Protein AF-A0A956D4Z8-F1 (afdb_monomer_lite)

Secondary structure (DSSP, 8-state):
--SEEEEEEES-GGG-EEEEEE-TTSPPB---SS-GGGSEEEEEESSPPSS-EEEEEEE-S---S-EEEEEEEEESTTSTT-EEEEEEEEE-TTT--EEEEEEETTEEEEE--

Radius of gyration: 13.84 Å; chains: 1; bounding box: 34×28×42 Å

Foldseek 3Di:
DFQKKKKKAKDDLPQQKFKWKDAAPGDIDGAPPDDSNVRMGMDTHRDHDADKMKMKIFTDDQDPDKMKMWIWMWGPPPDPPIDIDIDIDMDDGPPDGMWMWIDGRHDIDTDDD

pLDDT: mean 87.61, std 10.22, range [52.12, 97.25]

Structure (mmCIF, N/CA/C/O backbone):
data_AF-A0A956D4Z8-F1
#
_entry.id   AF-A0A956D4Z8-F1
#
loop_
_atom_site.group_PDB
_atom_site.id
_atom_site.type_symbol
_atom_site.label_atom_id
_atom_site.label_alt_id
_atom_site.label_comp_id
_atom_site.label_asym_id
_atom_site.label_entity_id
_atom_site.label_seq_id
_atom_site.pdbx_PDB_ins_code
_atom_site.Cartn_x
_atom_site.Cartn_y
_atom_site.Cartn_z
_atom_site.occupancy
_atom_site.B_iso_or_equiv
_atom_site.auth_seq_id
_atom_site.auth_comp_id
_atom_site.auth_asym_id
_atom_site.auth_atom_id
_atom_site.pdbx_PDB_model_num
ATOM 1 N N . ALA A 1 1 ? -5.491 8.846 17.331 1.00 52.12 1 ALA A N 1
ATOM 2 C CA . ALA A 1 1 ? -5.093 7.474 16.976 1.00 52.12 1 ALA A CA 1
ATOM 3 C C . ALA A 1 1 ? -5.657 7.183 15.595 1.00 52.12 1 ALA A C 1
ATOM 5 O O . ALA A 1 1 ? -6.816 7.514 15.370 1.00 52.12 1 ALA A O 1
ATOM 6 N N . SER A 1 2 ? -4.845 6.678 14.667 1.00 62.75 2 SER A N 1
ATOM 7 C CA . SER A 1 2 ? -5.325 6.177 13.374 1.00 62.75 2 SER A CA 1
ATOM 8 C C . SER A 1 2 ? -5.769 4.722 13.555 1.00 62.75 2 SER A C 1
ATOM 10 O O . SER A 1 2 ? -5.132 3.962 14.289 1.00 62.75 2 SER A O 1
ATOM 12 N N . GLY A 1 3 ? -6.887 4.331 12.944 1.00 88.19 3 GLY A N 1
ATOM 13 C CA . GLY A 1 3 ? -7.362 2.952 13.001 1.00 88.19 3 GLY A CA 1
ATOM 14 C C . GLY A 1 3 ? -6.461 2.005 12.214 1.00 88.19 3 GLY A C 1
ATOM 15 O O . GLY A 1 3 ? -6.027 0.981 12.741 1.00 88.19 3 GLY A O 1
ATOM 16 N N . MET A 1 4 ? -6.133 2.383 10.978 1.00 93.00 4 MET A N 1
ATOM 17 C CA . MET A 1 4 ? -5.152 1.714 10.127 1.00 93.00 4 MET A CA 1
ATOM 18 C C . MET A 1 4 ? -4.438 2.737 9.234 1.00 93.00 4 MET A C 1
ATOM 20 O O . MET A 1 4 ? -5.073 3.630 8.679 1.00 93.00 4 MET A O 1
ATOM 24 N N . ARG A 1 5 ? -3.132 2.569 9.029 1.00 93.56 5 ARG A N 1
ATOM 25 C CA . ARG A 1 5 ? -2.342 3.265 8.007 1.00 93.56 5 ARG A CA 1
ATOM 26 C C . ARG A 1 5 ? -1.572 2.245 7.180 1.00 93.56 5 ARG A C 1
ATOM 28 O O . ARG A 1 5 ? -0.971 1.327 7.736 1.00 93.56 5 ARG A O 1
ATOM 35 N N . ALA A 1 6 ? -1.559 2.428 5.866 1.00 94.38 6 ALA A N 1
ATOM 36 C CA . ALA A 1 6 ? -0.682 1.708 4.953 1.00 94.38 6 ALA A CA 1
ATOM 37 C C . ALA A 1 6 ? 0.288 2.693 4.304 1.00 94.38 6 ALA A C 1
ATOM 39 O O . ALA A 1 6 ? -0.144 3.598 3.598 1.00 94.38 6 ALA A O 1
ATOM 40 N N . THR A 1 7 ? 1.589 2.515 4.509 1.00 93.62 7 THR A N 1
ATOM 41 C CA . THR A 1 7 ? 2.628 3.385 3.951 1.00 93.62 7 THR A CA 1
ATOM 42 C C . THR A 1 7 ? 3.548 2.591 3.038 1.00 93.62 7 THR A C 1
ATOM 44 O O . THR A 1 7 ? 4.182 1.623 3.456 1.00 93.62 7 THR A O 1
ATOM 47 N N . LEU A 1 8 ? 3.643 3.015 1.785 1.00 93.38 8 LEU A N 1
ATOM 48 C CA . LEU A 1 8 ? 4.595 2.500 0.817 1.00 93.38 8 LEU A CA 1
ATOM 49 C C . LEU A 1 8 ? 5.886 3.321 0.870 1.00 93.38 8 LEU A C 1
ATOM 51 O O . LEU A 1 8 ? 5.849 4.546 0.781 1.00 93.38 8 LEU A O 1
ATOM 55 N N . VAL A 1 9 ? 7.020 2.628 0.945 1.00 90.75 9 VAL A N 1
ATOM 56 C CA . VAL A 1 9 ? 8.372 3.197 0.858 1.00 90.75 9 VAL A CA 1
ATOM 57 C C . VAL A 1 9 ? 9.169 2.414 -0.177 1.00 90.75 9 VAL A C 1
ATOM 59 O O . VAL A 1 9 ? 9.065 1.187 -0.226 1.00 90.75 9 VAL A O 1
ATOM 62 N N . TRP A 1 10 ? 9.997 3.073 -0.984 1.00 90.12 10 TRP A N 1
ATOM 63 C CA . TRP A 1 10 ? 10.813 2.389 -1.991 1.00 90.12 10 TRP A CA 1
ATOM 64 C C . TRP A 1 10 ? 12.208 2.995 -2.139 1.00 90.12 10 TRP A C 1
ATOM 66 O O . TRP A 1 10 ? 12.483 4.102 -1.685 1.00 90.12 10 TRP A O 1
ATOM 76 N N . SER A 1 11 ? 13.119 2.228 -2.738 1.00 81.06 11 SER A N 1
ATOM 77 C CA . SER A 1 11 ? 14.556 2.521 -2.709 1.00 81.06 11 SER A CA 1
ATOM 78 C C . SER A 1 11 ? 15.020 3.683 -3.596 1.00 81.06 11 SER A C 1
ATOM 80 O O . SER A 1 11 ? 16.128 4.175 -3.392 1.00 81.06 11 SER A O 1
ATOM 82 N N . HIS A 1 12 ? 14.226 4.114 -4.583 1.00 78.62 12 HIS A N 1
ATOM 83 C CA . HIS A 1 12 ? 14.626 5.154 -5.537 1.00 78.62 12 HIS A CA 1
ATOM 84 C C . HIS A 1 12 ? 13.419 5.938 -6.084 1.00 78.62 12 HIS A C 1
ATOM 86 O O . HIS A 1 12 ? 12.542 5.309 -6.671 1.00 78.62 12 HIS A O 1
ATOM 92 N N . PRO A 1 13 ? 13.367 7.281 -6.001 1.00 71.38 13 PRO A N 1
ATOM 93 C CA . PRO A 1 13 ? 12.185 8.074 -6.380 1.00 71.38 13 PRO A CA 1
ATOM 94 C C . PRO A 1 13 ? 11.678 7.772 -7.801 1.00 71.38 13 PRO A C 1
ATOM 96 O O . PRO A 1 13 ? 10.483 7.565 -7.993 1.00 71.38 13 PRO A O 1
ATOM 99 N N . ASP A 1 14 ? 12.586 7.585 -8.761 1.00 74.62 14 ASP A N 1
ATOM 100 C CA . ASP A 1 14 ? 12.244 7.274 -10.161 1.00 74.62 14 ASP A CA 1
ATOM 101 C C . ASP A 1 14 ? 11.864 5.806 -10.440 1.00 74.62 14 ASP A C 1
ATOM 103 O O . ASP A 1 14 ? 11.767 5.392 -11.593 1.00 74.62 14 ASP A O 1
ATOM 107 N N . ALA A 1 15 ? 11.651 4.979 -9.414 1.00 81.44 15 ALA A N 1
ATOM 108 C CA . ALA A 1 15 ? 11.324 3.561 -9.586 1.00 81.44 15 ALA A CA 1
ATOM 109 C C . ALA A 1 15 ? 9.912 3.295 -10.146 1.00 81.44 15 ALA A C 1
ATOM 111 O O . ALA A 1 15 ? 9.579 2.140 -10.434 1.00 81.44 15 ALA A O 1
ATOM 112 N N . GLY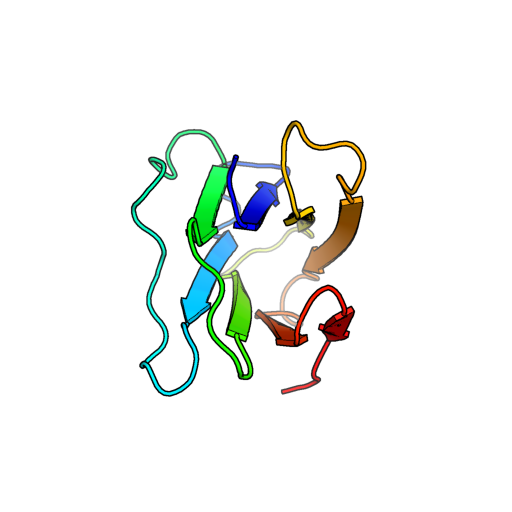 A 1 16 ? 9.082 4.340 -10.259 1.00 85.38 16 GLY A N 1
ATOM 113 C CA . GLY A 1 16 ? 7.712 4.271 -10.773 1.00 85.38 16 GLY A CA 1
ATOM 114 C C . GLY A 1 16 ? 6.796 3.358 -9.967 1.00 85.38 16 GLY A C 1
ATOM 115 O O . GLY A 1 16 ? 5.888 2.755 -10.542 1.00 85.38 16 GLY A O 1
ATOM 116 N N . VAL A 1 17 ? 7.061 3.215 -8.667 1.00 89.75 17 VAL A N 1
ATOM 117 C CA . VAL A 1 17 ? 6.230 2.443 -7.741 1.00 89.75 17 VAL A CA 1
ATOM 118 C C . VAL A 1 17 ? 5.171 3.371 -7.149 1.00 89.75 17 VAL A C 1
ATOM 120 O O . VAL A 1 17 ? 5.474 4.506 -6.796 1.00 89.75 17 VAL A O 1
ATOM 123 N N . ALA A 1 18 ? 3.932 2.899 -7.067 1.00 91.38 18 ALA A N 1
ATOM 124 C CA . ALA A 1 18 ? 2.815 3.642 -6.498 1.00 91.38 18 ALA A CA 1
ATOM 125 C C . ALA A 1 18 ? 1.902 2.718 -5.689 1.00 91.38 18 ALA A C 1
ATOM 127 O O . ALA A 1 18 ? 1.684 1.560 -6.061 1.00 91.38 18 ALA A O 1
ATOM 128 N N . LEU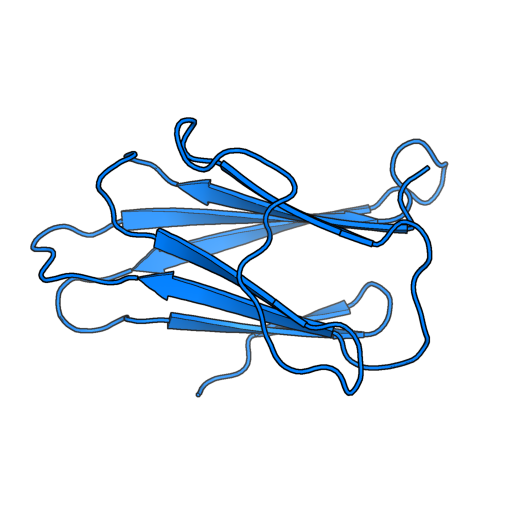 A 1 19 ? 1.334 3.259 -4.618 1.00 94.00 19 LEU A N 1
ATOM 129 C CA . LEU A 1 19 ? 0.304 2.644 -3.805 1.00 94.00 19 LEU A CA 1
ATOM 130 C C . LEU A 1 19 ? -1.072 2.962 -4.395 1.00 94.00 19 LEU A C 1
ATOM 132 O O . LEU A 1 19 ? -1.375 4.069 -4.831 1.00 94.00 19 LEU A O 1
ATOM 136 N N . TRP A 1 20 ? -1.924 1.956 -4.402 1.00 94.81 20 TRP A N 1
ATOM 137 C CA . TRP A 1 20 ? -3.332 2.042 -4.738 1.00 94.81 20 TRP A CA 1
ATOM 138 C C . TRP A 1 20 ? -4.103 1.390 -3.605 1.00 94.81 20 TRP A C 1
ATOM 140 O O . TRP A 1 20 ? -3.676 0.363 -3.082 1.00 94.81 20 TRP A O 1
ATOM 150 N N . ALA A 1 21 ? -5.217 1.985 -3.205 1.00 95.06 21 ALA A N 1
ATOM 151 C CA . ALA A 1 21 ? -5.988 1.506 -2.073 1.00 95.06 21 ALA A CA 1
ATOM 152 C C . ALA A 1 21 ? -7.489 1.694 -2.290 1.00 95.06 21 ALA A C 1
ATOM 154 O O . ALA A 1 21 ? -7.925 2.590 -3.017 1.00 95.06 21 ALA A O 1
ATOM 155 N N . SER A 1 22 ? -8.291 0.839 -1.664 1.00 94.44 22 SER A N 1
ATOM 156 C CA . SER A 1 22 ? -9.742 0.989 -1.623 1.00 94.44 22 SER A CA 1
ATOM 157 C C . SER A 1 22 ? -10.299 0.655 -0.246 1.00 94.44 22 SER A C 1
ATOM 159 O O . SER A 1 22 ? -9.950 -0.369 0.350 1.00 94.44 22 SER A O 1
ATOM 161 N N . HIS A 1 23 ? -11.253 1.468 0.204 1.00 93.94 23 HIS A N 1
ATOM 162 C CA . HIS A 1 23 ? -12.179 1.091 1.273 1.00 93.94 23 HIS A CA 1
ATOM 163 C C . HIS A 1 23 ? -13.088 -0.068 0.825 1.00 93.94 23 HIS A C 1
ATOM 165 O O . HIS A 1 23 ? -13.239 -0.305 -0.384 1.00 93.94 23 HIS A O 1
ATOM 171 N N . PRO A 1 24 ? -13.738 -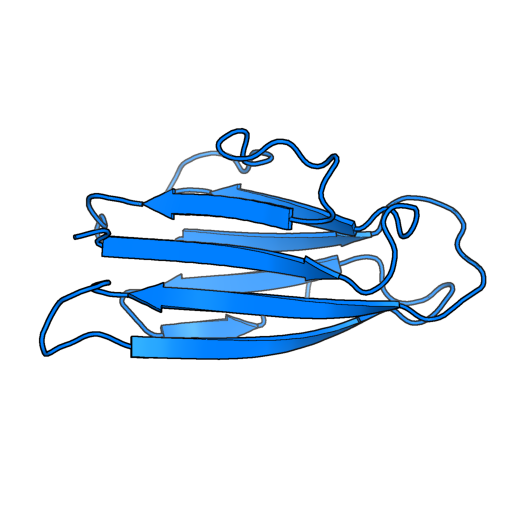0.777 1.767 1.00 94.38 24 PRO A N 1
ATOM 172 C CA . PRO A 1 24 ? -14.726 -1.791 1.436 1.00 94.38 24 PRO A CA 1
ATOM 173 C C . PRO A 1 24 ? -15.792 -1.253 0.475 1.00 94.38 24 PRO A C 1
ATOM 175 O O . PRO A 1 24 ? -16.424 -0.232 0.729 1.00 94.38 24 PRO A O 1
ATOM 178 N N . ARG A 1 25 ? -16.026 -1.979 -0.627 1.00 89.62 25 ARG A N 1
ATOM 179 C CA . ARG A 1 25 ? -17.044 -1.676 -1.660 1.00 89.62 25 ARG A CA 1
ATOM 180 C C . ARG A 1 25 ? -16.814 -0.386 -2.462 1.00 89.62 25 ARG A C 1
ATOM 182 O O . ARG A 1 25 ? -17.628 -0.086 -3.333 1.00 89.62 25 ARG A O 1
ATOM 189 N N . LEU A 1 26 ? -15.729 0.346 -2.219 1.00 92.38 26 LEU A N 1
ATOM 190 C CA . LEU A 1 26 ? -15.353 1.504 -3.025 1.00 92.38 26 LEU A CA 1
ATOM 191 C C . LEU A 1 26 ? -14.378 1.108 -4.141 1.00 92.38 26 LEU A C 1
ATOM 193 O O . LEU A 1 26 ? -13.656 0.114 -4.016 1.00 92.38 26 LEU A O 1
ATOM 197 N N . PRO A 1 27 ? -14.358 1.856 -5.259 1.00 91.06 27 PRO A N 1
ATOM 198 C CA . PRO A 1 27 ? -13.349 1.664 -6.284 1.00 91.06 27 PRO A CA 1
ATOM 199 C C . PRO A 1 27 ? -11.967 2.026 -5.744 1.00 91.06 27 PRO A C 1
ATOM 201 O O . PRO A 1 27 ? -11.815 2.833 -4.828 1.00 91.06 27 PRO A O 1
ATOM 204 N N . MET A 1 28 ? -10.949 1.436 -6.354 1.00 93.00 28 MET A N 1
ATOM 205 C CA . MET A 1 28 ? -9.572 1.674 -5.967 1.00 93.00 28 MET A CA 1
ATOM 206 C C . MET A 1 28 ? -9.030 2.973 -6.547 1.00 93.00 28 MET A C 1
ATOM 208 O O . MET A 1 28 ? -9.176 3.246 -7.741 1.00 93.00 28 MET A O 1
ATOM 212 N N . THR A 1 29 ? -8.365 3.747 -5.701 1.00 90.38 29 THR A N 1
ATOM 213 C CA . THR A 1 29 ? -7.784 5.045 -6.036 1.00 90.38 29 THR A CA 1
ATOM 214 C C . THR A 1 29 ? -6.316 5.088 -5.621 1.00 90.38 29 THR A C 1
ATOM 216 O O . THR A 1 29 ? -5.846 4.259 -4.841 1.00 90.38 29 THR A O 1
ATOM 219 N N . ARG A 1 30 ? -5.561 6.038 -6.178 1.00 89.56 30 ARG A N 1
ATOM 220 C CA . ARG A 1 30 ? -4.234 6.371 -5.655 1.00 89.56 30 ARG A CA 1
ATOM 221 C C . ARG A 1 30 ? -4.432 7.281 -4.438 1.00 89.56 30 ARG A C 1
ATOM 223 O O . ARG A 1 30 ? -5.132 8.288 -4.597 1.00 89.56 30 ARG A O 1
ATOM 230 N N . PRO A 1 31 ? -3.856 6.960 -3.270 1.00 84.12 31 PRO A N 1
ATOM 231 C CA . PRO A 1 31 ? -3.912 7.846 -2.117 1.00 84.12 31 PRO A CA 1
ATOM 232 C C . PRO A 1 31 ? -3.289 9.209 -2.440 1.00 84.12 31 PRO A C 1
ATOM 234 O O . PRO A 1 31 ? -2.348 9.296 -3.230 1.00 84.12 31 PRO A O 1
ATOM 237 N N . GLN A 1 32 ? -3.837 10.275 -1.860 1.00 71.25 32 GLN A N 1
ATOM 238 C CA . GLN A 1 32 ? -3.374 11.656 -2.076 1.00 71.25 32 GLN A CA 1
ATOM 239 C C . GLN A 1 32 ? -2.883 12.313 -0.779 1.00 71.25 32 GLN A C 1
ATOM 241 O O . GLN A 1 32 ? -2.532 13.490 -0.786 1.00 71.25 32 GLN A O 1
ATOM 246 N N . ASP A 1 33 ? -2.854 11.556 0.321 1.00 66.88 33 ASP A N 1
ATOM 247 C CA . ASP A 1 33 ? -2.643 12.082 1.673 1.00 66.88 33 ASP A CA 1
ATOM 248 C C . ASP A 1 33 ? -1.194 12.544 1.910 1.00 66.88 33 ASP A C 1
ATOM 250 O O . ASP A 1 33 ? -0.944 13.430 2.725 1.00 66.88 33 ASP A O 1
ATOM 254 N N . LEU A 1 34 ? -0.232 11.991 1.160 1.00 64.06 34 LEU A N 1
ATOM 255 C CA . LEU A 1 34 ? 1.170 12.412 1.152 1.00 64.06 34 LEU A CA 1
ATOM 256 C C . LEU A 1 34 ? 1.657 12.651 -0.278 1.00 64.06 34 LEU A C 1
ATOM 258 O O . LEU A 1 34 ? 1.326 11.902 -1.198 1.00 64.06 34 LEU A O 1
ATOM 262 N N . ALA A 1 35 ? 2.473 13.693 -0.458 1.00 57.81 35 ALA A N 1
ATOM 263 C CA . ALA A 1 35 ? 3.061 14.008 -1.751 1.00 57.81 35 ALA A CA 1
ATOM 264 C C . ALA A 1 35 ? 4.097 12.929 -2.150 1.00 57.81 35 ALA A C 1
ATOM 266 O O . ALA A 1 35 ? 5.053 12.700 -1.404 1.00 57.81 35 ALA A O 1
ATOM 267 N N . PRO A 1 36 ? 3.974 12.314 -3.342 1.00 60.47 36 PRO A N 1
ATOM 268 C CA . PRO A 1 36 ? 4.839 11.214 -3.791 1.00 60.47 36 PRO A CA 1
ATOM 269 C C . PRO A 1 36 ? 6.303 11.621 -4.034 1.00 60.47 36 PRO A C 1
ATOM 271 O O . PRO A 1 36 ? 7.167 10.768 -4.224 1.00 60.47 36 PRO A O 1
ATOM 274 N N . GLU A 1 37 ? 6.595 12.922 -4.011 1.00 61.31 37 GLU A N 1
ATOM 275 C CA . GLU A 1 37 ? 7.910 13.529 -4.256 1.00 61.31 37 GLU A CA 1
ATOM 276 C C . GLU A 1 37 ? 8.988 13.088 -3.248 1.00 61.31 37 GLU A C 1
ATOM 278 O O . GLU A 1 37 ? 10.178 13.215 -3.528 1.00 61.31 37 GLU A O 1
ATOM 283 N N . LEU A 1 38 ? 8.590 12.531 -2.097 1.00 63.28 38 LEU A N 1
ATOM 284 C CA . LEU A 1 38 ? 9.500 12.058 -1.046 1.00 63.28 38 LEU A CA 1
ATOM 285 C C . LEU A 1 38 ? 9.754 10.543 -1.063 1.00 63.28 38 LEU A C 1
ATOM 287 O O . LEU A 1 38 ? 10.374 10.025 -0.136 1.00 63.28 38 LEU A O 1
ATOM 291 N N . GLY A 1 39 ? 9.289 9.813 -2.082 1.00 68.62 39 GLY A N 1
ATOM 292 C CA . GLY A 1 39 ? 9.442 8.353 -2.100 1.00 68.62 39 GLY A CA 1
ATOM 293 C C . GLY A 1 39 ? 8.518 7.635 -1.108 1.00 68.62 39 GLY A C 1
ATOM 294 O O . GLY A 1 39 ? 8.856 6.560 -0.607 1.00 68.62 39 GLY A O 1
ATOM 295 N N . LEU A 1 40 ? 7.393 8.274 -0.771 1.00 80.3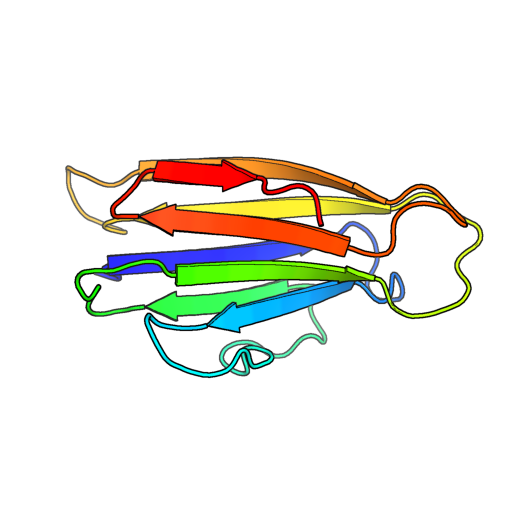1 40 LEU A N 1
ATOM 296 C CA . LEU A 1 40 ? 6.432 7.840 0.235 1.00 80.31 40 LEU A CA 1
ATOM 297 C C . LEU A 1 40 ? 5.010 8.049 -0.284 1.00 80.31 40 LEU A C 1
ATOM 299 O O . LEU A 1 40 ? 4.685 9.122 -0.786 1.00 80.31 40 LEU A O 1
ATOM 303 N N . GLU A 1 41 ? 4.151 7.051 -0.111 1.00 86.81 41 GLU A N 1
ATOM 304 C CA . GLU A 1 41 ? 2.702 7.200 -0.275 1.00 86.81 41 GLU A CA 1
ATOM 305 C C . GLU A 1 41 ? 2.003 6.562 0.921 1.00 86.81 41 GLU A C 1
ATOM 307 O O . GLU A 1 41 ? 2.403 5.486 1.364 1.00 86.81 41 GLU A O 1
ATOM 312 N N . SER A 1 42 ? 0.973 7.220 1.452 1.00 90.00 42 SER A N 1
ATOM 313 C CA . SER A 1 42 ? 0.200 6.713 2.587 1.00 90.00 42 SER A CA 1
ATOM 314 C C . SER A 1 42 ? -1.276 6.665 2.249 1.00 90.00 42 SER A C 1
ATOM 316 O O . SER A 1 42 ? -1.788 7.571 1.599 1.00 90.00 42 SER A O 1
ATOM 318 N N . PHE A 1 43 ? -1.926 5.599 2.695 1.00 91.38 43 PHE A N 1
ATOM 319 C CA . PHE A 1 43 ? -3.368 5.454 2.754 1.00 91.38 43 PHE A CA 1
ATOM 320 C C . PHE A 1 43 ? -3.779 5.391 4.223 1.00 91.38 43 PHE A C 1
ATOM 322 O O . PHE A 1 43 ? -3.442 4.434 4.931 1.00 91.38 43 PHE A O 1
ATOM 329 N N . ASP A 1 44 ? -4.487 6.419 4.672 1.00 90.94 44 ASP A N 1
ATOM 330 C CA . ASP A 1 44 ? -4.882 6.594 6.063 1.00 90.94 44 ASP A CA 1
ATOM 331 C C . ASP A 1 44 ? -6.370 6.278 6.263 1.00 90.94 44 ASP A C 1
ATOM 333 O O . ASP A 1 44 ? -7.243 6.835 5.602 1.00 90.94 44 ASP A O 1
ATOM 337 N N . VAL A 1 45 ? -6.669 5.398 7.221 1.00 90.19 45 VAL A N 1
ATOM 338 C CA . VAL A 1 45 ? -8.029 5.018 7.622 1.00 90.19 45 VAL A CA 1
ATOM 339 C C . VAL A 1 45 ? -8.198 5.327 9.112 1.00 90.19 45 VAL A C 1
ATOM 341 O O . VAL A 1 45 ? -7.872 4.497 9.968 1.00 90.19 45 VAL A O 1
ATOM 344 N N . PRO A 1 46 ? -8.685 6.532 9.459 1.00 87.69 46 PRO A N 1
ATOM 345 C CA . PRO A 1 46 ? -8.872 6.928 10.851 1.00 87.69 46 PRO A CA 1
ATOM 346 C C . PRO A 1 46 ? -9.875 6.033 11.582 1.00 87.69 46 PRO A C 1
ATOM 348 O O . PRO A 1 46 ? -9.610 5.613 12.705 1.00 87.69 46 PRO A O 1
ATOM 351 N N . GLU A 1 47 ? -10.979 5.697 10.914 1.00 88.06 47 GLU A N 1
ATOM 352 C CA . GLU A 1 47 ? -12.075 4.883 11.440 1.00 88.06 47 GLU A CA 1
ATOM 353 C C . GLU A 1 47 ? -12.269 3.655 10.537 1.00 88.06 47 GLU A C 1
ATOM 355 O O . GLU A 1 47 ? -12.798 3.785 9.431 1.00 88.06 47 GLU A O 1
ATOM 360 N N . PRO A 1 48 ? -11.790 2.466 10.947 1.00 87.50 48 PRO A N 1
ATOM 361 C CA . PRO A 1 48 ? -11.939 1.254 10.159 1.00 87.50 48 PRO A CA 1
ATOM 362 C C . PRO A 1 48 ? -13.401 0.809 10.118 1.00 87.50 48 PRO A C 1
ATOM 364 O O . PRO A 1 48 ? -14.082 0.750 11.139 1.00 87.50 48 PRO A O 1
ATOM 367 N N . GLU A 1 49 ? -13.858 0.457 8.927 1.00 89.38 49 GLU A N 1
ATOM 368 C CA . GLU A 1 49 ? -15.164 -0.121 8.653 1.00 89.38 49 GLU A CA 1
ATOM 369 C C . GLU A 1 49 ? -15.043 -1.643 8.545 1.00 89.38 49 GLU A C 1
ATOM 371 O O . GLU A 1 49 ? -14.016 -2.179 8.113 1.00 89.38 49 GLU A O 1
ATOM 376 N N . ASP A 1 50 ? -16.129 -2.348 8.858 1.00 89.75 50 ASP A N 1
ATOM 377 C CA . ASP A 1 50 ? -16.209 -3.781 8.601 1.00 89.75 50 ASP A CA 1
ATOM 378 C C . ASP A 1 50 ? -16.140 -4.064 7.093 1.00 89.75 50 ASP A C 1
ATOM 380 O O . ASP A 1 50 ? -16.903 -3.527 6.283 1.00 89.75 50 ASP A O 1
ATOM 384 N N . GLY A 1 51 ? -15.237 -4.964 6.708 1.00 93.50 51 GLY A N 1
ATOM 385 C CA . GLY A 1 51 ? -15.118 -5.442 5.339 1.00 93.50 51 GLY A CA 1
ATOM 386 C C . GLY A 1 51 ? -13.679 -5.671 4.904 1.00 93.50 51 GLY A C 1
ATOM 387 O O . GLY A 1 51 ? -12.768 -5.836 5.715 1.00 93.50 51 GLY A O 1
ATOM 388 N N . THR A 1 52 ? -13.492 -5.726 3.587 1.00 95.88 52 THR A N 1
ATOM 389 C CA . THR A 1 52 ? -12.192 -5.981 2.967 1.00 95.88 52 THR A CA 1
ATOM 390 C C . THR A 1 52 ? -11.664 -4.717 2.317 1.00 95.88 52 THR A C 1
ATOM 392 O O . THR A 1 52 ? -12.203 -4.259 1.306 1.00 95.88 52 THR A O 1
ATOM 395 N N . TYR A 1 53 ? -10.572 -4.201 2.865 1.00 96.06 53 TYR A N 1
ATOM 396 C CA . TYR A 1 53 ? -9.747 -3.205 2.198 1.00 96.06 53 TYR A CA 1
ATOM 397 C C . TYR A 1 53 ? -8.874 -3.897 1.159 1.00 96.06 53 TYR A C 1
ATOM 399 O O . TYR A 1 53 ? -8.439 -5.036 1.357 1.00 96.06 53 TYR A O 1
ATOM 407 N N . ARG A 1 54 ? -8.605 -3.210 0.052 1.00 96.81 54 ARG A N 1
ATOM 408 C CA . ARG A 1 54 ? -7.689 -3.698 -0.982 1.00 96.81 54 ARG A CA 1
ATOM 409 C C . ARG A 1 54 ? -6.541 -2.727 -1.109 1.00 96.81 54 ARG A C 1
ATOM 411 O O . ARG A 1 54 ? -6.768 -1.521 -1.112 1.00 96.81 54 ARG A O 1
ATOM 418 N N . LEU A 1 55 ? -5.335 -3.261 -1.212 1.00 96.81 55 LEU A N 1
ATOM 419 C CA . LEU A 1 55 ? -4.123 -2.498 -1.458 1.00 96.81 55 LEU A CA 1
ATOM 420 C C . LEU A 1 55 ? -3.422 -3.107 -2.662 1.00 96.81 55 LEU A C 1
ATOM 422 O O . LEU A 1 55 ? -3.320 -4.326 -2.770 1.00 96.81 55 LEU A O 1
ATOM 426 N N . GLU A 1 56 ? -2.902 -2.273 -3.543 1.00 96.19 56 GLU A N 1
ATOM 427 C CA . GLU A 1 56 ? -2.024 -2.702 -4.618 1.00 96.19 56 GLU A CA 1
ATOM 428 C C . GLU A 1 56 ? -0.794 -1.810 -4.656 1.00 96.19 56 GLU A C 1
ATOM 430 O O . GLU A 1 56 ? -0.888 -0.585 -4.665 1.00 96.19 56 GLU A O 1
ATOM 435 N N . VAL A 1 57 ? 0.376 -2.431 -4.716 1.00 94.56 57 VAL A N 1
ATOM 436 C CA . VAL A 1 57 ? 1.625 -1.738 -5.007 1.00 94.56 57 VAL A CA 1
ATOM 437 C C . VAL A 1 57 ? 1.951 -2.029 -6.456 1.00 94.56 57 VAL A C 1
ATOM 439 O O . VAL A 1 57 ? 2.235 -3.168 -6.820 1.00 94.56 57 VAL A O 1
ATOM 442 N N . ARG A 1 58 ? 1.862 -1.004 -7.297 1.00 93.06 58 ARG A N 1
ATOM 443 C CA . ARG A 1 58 ? 2.011 -1.120 -8.748 1.00 93.06 58 ARG A CA 1
ATOM 444 C C . ARG A 1 58 ? 3.300 -0.467 -9.196 1.00 93.06 58 ARG A C 1
ATOM 446 O O . ARG A 1 58 ? 3.641 0.610 -8.719 1.00 93.06 58 ARG A O 1
ATOM 453 N N . ARG A 1 59 ? 3.958 -1.068 -10.180 1.00 90.06 59 ARG A N 1
ATOM 454 C CA . ARG A 1 59 ? 5.128 -0.506 -10.851 1.00 90.06 59 ARG A CA 1
ATOM 455 C C . ARG A 1 59 ? 4.779 -0.168 -12.298 1.00 90.06 59 ARG A C 1
ATOM 457 O O . ARG A 1 59 ? 4.275 -1.019 -13.026 1.00 90.06 59 ARG A O 1
ATOM 464 N N . ARG A 1 60 ? 5.021 1.075 -12.727 1.00 85.00 60 ARG A N 1
ATOM 465 C CA . ARG A 1 60 ? 4.703 1.560 -14.085 1.00 85.00 60 ARG A CA 1
ATOM 466 C C . ARG A 1 60 ? 5.922 2.116 -14.805 1.00 85.00 60 ARG A C 1
ATOM 468 O O . ARG A 1 60 ? 6.525 3.064 -14.321 1.00 85.00 60 ARG A O 1
ATOM 475 N N . GLY A 1 61 ? 6.191 1.603 -16.002 1.00 79.00 61 GLY A N 1
ATOM 476 C CA . GLY A 1 61 ? 7.289 2.038 -16.868 1.00 79.00 61 GLY A CA 1
ATOM 477 C C . GLY A 1 61 ? 8.168 0.867 -17.306 1.00 79.00 61 GLY A C 1
ATOM 478 O O . GLY A 1 61 ? 8.062 -0.237 -16.772 1.00 79.00 61 GLY A O 1
ATOM 479 N N . GLU A 1 62 ? 9.040 1.105 -18.284 1.00 71.62 62 GLU A N 1
ATOM 480 C CA . GLU A 1 62 ? 10.058 0.134 -18.693 1.00 71.62 62 GLU A CA 1
ATOM 481 C C . GLU A 1 62 ? 11.296 0.285 -17.811 1.00 71.62 62 GLU A C 1
ATOM 483 O O . GLU A 1 62 ? 12.179 1.104 -18.072 1.00 71.62 62 GLU A O 1
ATOM 488 N N . PHE A 1 63 ? 11.374 -0.509 -16.746 1.00 75.69 63 PHE A N 1
ATOM 489 C CA . PHE A 1 63 ? 12.527 -0.482 -15.854 1.00 75.69 63 PHE A CA 1
ATOM 490 C C . PHE A 1 63 ? 13.439 -1.686 -16.056 1.00 75.69 63 PHE A C 1
ATOM 492 O O . PHE A 1 63 ? 12.991 -2.828 -16.136 1.00 75.69 63 PHE A O 1
ATOM 499 N N . ARG A 1 64 ? 14.747 -1.415 -16.090 1.00 79.00 64 ARG A N 1
ATOM 500 C CA . ARG A 1 64 ? 15.800 -2.416 -16.332 1.00 79.00 64 ARG A CA 1
ATOM 501 C C . ARG A 1 64 ? 16.449 -2.954 -15.056 1.00 79.00 64 ARG A C 1
ATOM 503 O O . ARG A 1 64 ? 17.273 -3.857 -15.131 1.00 79.00 64 ARG A O 1
ATOM 510 N N . THR A 1 65 ? 16.105 -2.398 -13.899 1.00 85.94 65 THR A N 1
ATOM 511 C CA . THR A 1 65 ? 16.698 -2.739 -12.600 1.00 85.94 65 THR A CA 1
ATOM 512 C C . THR A 1 65 ? 15.640 -3.246 -11.631 1.00 85.94 65 THR A C 1
ATOM 514 O O . THR A 1 65 ? 14.473 -2.845 -11.697 1.00 85.94 65 THR A O 1
ATOM 517 N N . ALA A 1 66 ? 16.031 -4.162 -10.748 1.00 90.19 66 ALA A N 1
ATOM 518 C CA . ALA A 1 66 ? 15.166 -4.587 -9.660 1.00 90.19 66 ALA A CA 1
ATOM 519 C C . ALA A 1 66 ? 14.948 -3.426 -8.683 1.00 90.19 66 ALA A C 1
ATOM 521 O O . ALA A 1 66 ? 15.828 -2.577 -8.514 1.00 90.19 66 ALA A O 1
ATOM 522 N N . VAL A 1 67 ? 13.776 -3.387 -8.057 1.00 90.19 67 VAL A N 1
ATOM 523 C CA . VAL A 1 67 ? 13.437 -2.380 -7.047 1.00 90.19 67 VAL A CA 1
ATOM 524 C C . VAL A 1 67 ? 12.940 -3.080 -5.802 1.00 90.19 67 VAL A C 1
ATOM 526 O O . VAL A 1 67 ? 12.028 -3.901 -5.878 1.00 90.19 67 VAL A O 1
ATOM 529 N N . ASP A 1 68 ? 13.521 -2.701 -4.671 1.00 92.12 68 ASP A N 1
ATOM 530 C CA . ASP A 1 68 ? 13.051 -3.098 -3.354 1.00 92.12 68 ASP A CA 1
ATOM 531 C C . ASP A 1 68 ? 12.120 -2.015 -2.803 1.00 92.12 68 ASP A C 1
ATOM 533 O O . ASP A 1 68 ? 12.422 -0.815 -2.832 1.00 92.12 68 ASP A O 1
ATOM 537 N N . ALA A 1 69 ? 10.978 -2.456 -2.292 1.00 93.12 69 ALA A N 1
ATOM 538 C CA . ALA A 1 69 ? 9.990 -1.617 -1.641 1.00 93.12 69 ALA A CA 1
ATOM 539 C C . ALA A 1 69 ? 9.514 -2.276 -0.343 1.00 93.12 69 ALA A C 1
ATOM 541 O O . ALA A 1 69 ? 9.784 -3.444 -0.058 1.00 93.12 69 ALA A O 1
ATOM 542 N N . LYS A 1 70 ? 8.830 -1.500 0.487 1.00 95.12 70 LYS A N 1
ATOM 543 C CA . LYS A 1 70 ? 8.232 -1.960 1.735 1.00 95.12 70 LYS A CA 1
ATOM 544 C C . LYS A 1 70 ? 6.838 -1.378 1.836 1.00 95.12 70 LYS A C 1
ATOM 546 O O . LYS A 1 70 ? 6.670 -0.171 1.681 1.00 95.12 70 LYS A O 1
ATOM 551 N N . LEU A 1 71 ? 5.869 -2.232 2.138 1.00 96.25 71 LEU A N 1
ATOM 552 C CA . LEU A 1 71 ? 4.552 -1.807 2.586 1.00 96.25 71 LEU A CA 1
ATOM 553 C C . LEU A 1 71 ? 4.512 -1.941 4.109 1.00 96.25 71 LEU A C 1
ATOM 555 O O . LEU A 1 71 ? 4.607 -3.043 4.651 1.00 96.25 71 LEU A O 1
ATOM 559 N N . VAL A 1 72 ? 4.435 -0.809 4.797 1.00 95.38 72 VAL A N 1
ATOM 560 C CA . VAL A 1 72 ? 4.370 -0.721 6.254 1.00 95.38 72 VAL A CA 1
ATOM 561 C C . VAL A 1 72 ? 2.919 -0.505 6.650 1.00 95.38 72 VAL A C 1
ATOM 563 O O . VAL A 1 72 ? 2.321 0.508 6.309 1.00 95.38 72 VAL A O 1
ATOM 566 N N . MET A 1 73 ? 2.359 -1.469 7.363 1.00 95.69 73 MET A N 1
ATOM 567 C CA . MET A 1 73 ? 1.004 -1.424 7.887 1.00 95.69 73 MET A CA 1
ATOM 568 C C . MET A 1 73 ? 1.058 -1.133 9.382 1.00 95.69 73 MET A C 1
ATOM 570 O O . MET A 1 73 ? 1.797 -1.801 10.107 1.00 95.69 73 MET A O 1
ATOM 574 N N . ILE A 1 74 ? 0.281 -0.157 9.834 1.00 94.62 74 ILE A N 1
ATOM 575 C CA . ILE A 1 74 ? 0.167 0.232 11.239 1.00 94.62 74 ILE A CA 1
ATOM 576 C C . ILE A 1 74 ? -1.311 0.191 11.617 1.00 94.62 74 ILE A C 1
ATOM 578 O O . ILE A 1 74 ? -2.145 0.692 10.867 1.00 94.62 74 ILE A O 1
ATOM 582 N N . TRP A 1 75 ? -1.639 -0.383 12.771 1.00 94.88 75 TRP A N 1
ATOM 583 C CA . TRP A 1 75 ? -2.982 -0.348 13.358 1.00 94.88 75 TRP A CA 1
ATOM 584 C C . TRP A 1 75 ? -2.916 0.218 14.763 1.00 94.88 75 TRP A C 1
ATOM 586 O O . TRP A 1 75 ? -1.954 -0.063 15.476 1.00 94.88 75 TRP A O 1
ATOM 596 N N . GLY A 1 76 ? -3.949 0.966 15.160 1.00 92.31 76 GLY A N 1
ATOM 597 C CA . GLY A 1 76 ? -4.057 1.503 16.517 1.00 92.31 76 GLY A CA 1
ATOM 598 C C . GLY A 1 76 ? -2.851 2.357 16.912 1.00 92.31 76 GLY A C 1
ATOM 599 O O . GLY A 1 76 ? -2.347 2.224 18.023 1.00 92.31 76 GLY A O 1
ATOM 600 N N . GLU A 1 77 ? -2.355 3.197 16.002 1.00 89.25 77 GLU A N 1
ATOM 601 C CA . GLU A 1 77 ? -1.145 3.999 16.226 1.00 89.25 77 GLU A CA 1
ATOM 602 C C . GLU A 1 77 ? -1.276 4.857 17.498 1.00 89.25 77 GLU A C 1
ATOM 604 O O . GLU A 1 77 ? -2.241 5.623 17.659 1.00 89.25 77 GLU A O 1
ATOM 609 N N . GLY A 1 78 ? -0.300 4.726 18.398 1.00 88.00 78 GLY A N 1
ATOM 610 C CA . GLY A 1 78 ? -0.253 5.395 19.696 1.00 88.00 78 GLY A CA 1
ATOM 611 C C . GLY A 1 78 ? -1.122 4.759 20.788 1.00 88.00 78 GLY A C 1
ATOM 612 O O . GLY A 1 78 ? -1.341 5.396 21.820 1.00 88.00 78 GLY A O 1
ATOM 613 N N . THR A 1 79 ? -1.638 3.544 20.581 1.00 90.56 79 THR A N 1
ATOM 614 C CA . THR A 1 79 ? -2.438 2.794 21.571 1.00 90.56 79 THR A CA 1
ATOM 615 C C . THR A 1 79 ? -1.661 1.609 22.152 1.00 90.56 79 THR A C 1
ATOM 617 O O . THR A 1 79 ? -0.595 1.249 21.655 1.00 90.56 79 THR A O 1
ATOM 620 N N . ALA A 1 80 ? -2.178 0.989 23.219 1.00 90.06 80 ALA A N 1
ATOM 621 C CA . ALA A 1 80 ? -1.562 -0.210 23.799 1.00 90.06 80 ALA A CA 1
ATOM 622 C C . ALA A 1 80 ? -1.663 -1.427 22.860 1.00 90.06 80 ALA A C 1
ATOM 624 O O . ALA A 1 80 ? -0.889 -2.375 22.973 1.00 90.06 80 ALA A O 1
ATOM 625 N N . GLU A 1 81 ? -2.608 -1.378 21.925 1.00 89.50 81 GLU A N 1
ATOM 626 C CA . GLU A 1 81 ? -2.887 -2.380 20.907 1.00 89.50 81 GLU A CA 1
ATOM 627 C C . GLU A 1 81 ? -2.163 -2.087 19.583 1.00 89.50 81 GLU A C 1
ATOM 629 O O . GLU A 1 81 ? -2.467 -2.726 18.571 1.00 89.50 81 GLU A O 1
ATOM 634 N N . GLU A 1 82 ? -1.221 -1.131 19.569 1.00 93.44 82 GLU A N 1
ATOM 635 C CA . GLU A 1 82 ? -0.475 -0.784 18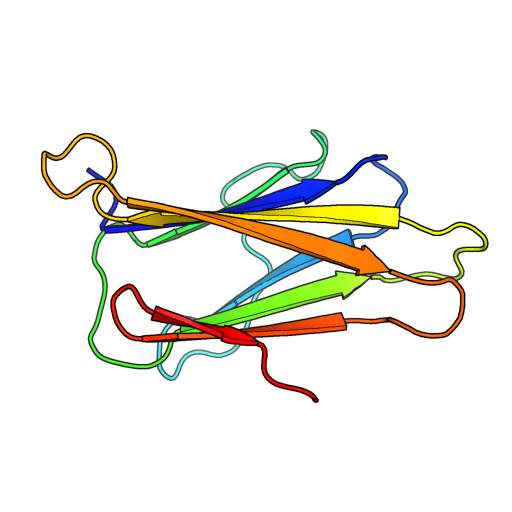.363 1.00 93.44 82 GLU A CA 1
ATOM 636 C C . GLU A 1 82 ? 0.193 -2.023 17.765 1.00 93.44 82 GLU A C 1
ATOM 638 O O . GLU A 1 82 ? 0.916 -2.777 18.426 1.00 93.44 82 GLU A O 1
ATOM 643 N N . ARG A 1 83 ? -0.029 -2.212 16.466 1.00 94.62 83 ARG A N 1
ATOM 644 C CA . ARG A 1 83 ? 0.596 -3.281 15.700 1.00 94.62 83 ARG A CA 1
ATOM 645 C C . ARG A 1 83 ? 1.236 -2.704 14.459 1.00 94.62 83 ARG A C 1
ATOM 647 O O . ARG A 1 83 ? 0.603 -1.955 13.723 1.00 94.62 83 ARG A O 1
ATOM 654 N N . VAL A 1 84 ? 2.463 -3.137 14.190 1.00 94.94 84 VAL A N 1
ATOM 655 C CA . VAL A 1 84 ? 3.186 -2.815 12.960 1.00 94.94 84 VAL A CA 1
ATOM 656 C C . VAL A 1 84 ? 3.500 -4.103 12.212 1.00 94.94 84 VAL A C 1
ATOM 658 O O . VAL A 1 84 ? 4.010 -5.064 12.789 1.00 94.94 84 VAL A O 1
ATOM 661 N N . GLN A 1 85 ? 3.209 -4.127 10.915 1.00 96.44 85 GLN A N 1
ATOM 662 C CA . GLN A 1 85 ? 3.606 -5.198 10.010 1.00 96.44 85 GLN A CA 1
ATOM 663 C C . GLN A 1 85 ? 4.338 -4.607 8.810 1.00 96.44 85 GLN A C 1
ATOM 665 O O . GLN A 1 85 ? 3.826 -3.726 8.130 1.00 96.44 85 GLN A O 1
ATOM 670 N N . ILE A 1 86 ? 5.532 -5.124 8.529 1.00 96.50 86 ILE A N 1
ATOM 671 C CA . ILE A 1 86 ? 6.328 -4.727 7.367 1.00 96.50 86 ILE A CA 1
ATOM 672 C C . ILE A 1 86 ? 6.278 -5.865 6.356 1.00 96.50 86 ILE A C 1
ATOM 674 O O . ILE A 1 86 ? 6.736 -6.970 6.644 1.00 96.50 86 ILE A O 1
ATOM 678 N N . VAL A 1 87 ? 5.745 -5.586 5.171 1.00 96.44 87 VAL A N 1
ATOM 679 C CA . VAL A 1 87 ? 5.746 -6.511 4.037 1.00 96.44 87 VAL A CA 1
ATOM 680 C C . VAL A 1 87 ? 6.872 -6.095 3.085 1.00 96.44 87 VAL A C 1
ATOM 682 O O . VAL A 1 87 ? 6.782 -5.023 2.476 1.00 96.44 87 VAL A O 1
ATOM 685 N N . PRO A 1 88 ? 7.964 -6.874 2.980 1.00 95.56 88 PRO A N 1
ATOM 686 C CA . PRO A 1 88 ? 9.007 -6.614 1.997 1.00 95.56 88 PRO A CA 1
ATOM 687 C C . PRO A 1 88 ? 8.496 -6.957 0.595 1.00 95.56 88 PRO A C 1
ATOM 689 O O . PRO A 1 88 ? 7.902 -8.012 0.392 1.00 95.56 88 PRO A O 1
ATOM 692 N N . LEU A 1 89 ? 8.749 -6.073 -0.366 1.00 94.19 89 LEU A N 1
ATOM 693 C CA . LEU A 1 89 ? 8.337 -6.214 -1.760 1.00 94.19 89 LEU A CA 1
ATOM 694 C C . LEU A 1 89 ? 9.558 -6.101 -2.662 1.00 94.19 89 LEU A C 1
ATOM 696 O O . LEU A 1 89 ? 10.467 -5.309 -2.393 1.00 94.19 89 LEU A O 1
ATOM 700 N N . ARG A 1 90 ? 9.554 -6.849 -3.761 1.00 92.75 90 ARG A N 1
ATOM 701 C CA . ARG A 1 90 ? 10.615 -6.789 -4.758 1.00 92.75 90 ARG A CA 1
ATOM 702 C C . ARG A 1 90 ? 10.027 -6.932 -6.148 1.00 92.75 90 ARG A C 1
ATOM 704 O O . ARG A 1 90 ? 9.369 -7.921 -6.436 1.00 92.75 90 ARG A O 1
ATOM 711 N N . PHE A 1 91 ? 10.316 -5.957 -7.002 1.00 91.06 91 PHE A N 1
ATOM 712 C CA . PHE A 1 91 ? 9.895 -5.966 -8.397 1.00 91.06 91 PHE A CA 1
ATOM 713 C C . PHE A 1 91 ? 11.057 -6.369 -9.298 1.00 91.06 91 PHE A C 1
ATOM 715 O O . PHE A 1 91 ? 12.001 -5.585 -9.469 1.00 91.06 91 PHE A O 1
ATOM 722 N N . GLU A 1 92 ? 10.980 -7.545 -9.919 1.00 90.12 92 GLU A N 1
ATOM 723 C CA . GLU A 1 92 ? 11.969 -7.969 -10.907 1.00 90.12 92 GLU A CA 1
ATOM 724 C C . GLU A 1 92 ? 11.717 -7.320 -12.285 1.00 90.12 92 GLU A C 1
ATOM 726 O O . GLU A 1 92 ? 10.565 -7.180 -12.717 1.00 90.12 92 GLU A O 1
ATOM 731 N N . PRO A 1 93 ? 12.776 -6.917 -13.017 1.00 85.62 93 PRO A N 1
ATOM 732 C CA . PRO A 1 93 ? 12.647 -6.339 -14.354 1.00 85.62 93 PRO A CA 1
ATOM 733 C C . PRO A 1 93 ? 11.875 -7.249 -15.313 1.00 85.62 93 PRO A C 1
ATOM 735 O O . PRO A 1 93 ? 12.200 -8.426 -15.465 1.00 85.62 93 PRO A O 1
ATOM 738 N N . GLY A 1 94 ? 10.874 -6.693 -15.998 1.00 78.31 94 GLY A N 1
ATOM 739 C CA . GLY A 1 94 ? 10.121 -7.400 -17.040 1.00 78.31 94 GLY A CA 1
ATOM 740 C C . GLY A 1 94 ? 9.226 -8.545 -16.548 1.00 78.31 94 GLY A C 1
ATOM 741 O O . GLY A 1 94 ? 8.726 -9.299 -17.379 1.00 78.31 94 GLY A O 1
ATOM 742 N N . LYS A 1 95 ? 9.026 -8.687 -15.232 1.00 80.94 95 LYS A N 1
ATOM 743 C CA . LYS A 1 95 ? 8.149 -9.707 -14.640 1.00 80.94 95 LYS A CA 1
ATOM 744 C C . LYS A 1 95 ? 7.052 -9.081 -13.798 1.00 80.94 95 LYS A C 1
ATOM 746 O O . LYS A 1 95 ? 5.877 -9.183 -14.142 1.00 80.94 95 LYS A O 1
ATOM 751 N N . ASP A 1 96 ? 7.446 -8.414 -12.722 1.00 80.88 96 ASP A N 1
ATOM 752 C CA . ASP A 1 96 ? 6.503 -8.006 -11.692 1.00 80.88 96 ASP A CA 1
ATOM 753 C C . ASP A 1 96 ? 6.037 -6.580 -11.962 1.00 80.88 96 ASP A C 1
ATOM 755 O O . ASP A 1 96 ? 6.825 -5.629 -11.977 1.00 80.88 96 ASP A O 1
ATOM 759 N N . VAL A 1 97 ? 4.734 -6.434 -12.184 1.00 87.44 97 VAL A N 1
ATOM 760 C CA . VAL A 1 97 ? 4.088 -5.127 -12.375 1.00 87.44 97 VAL A CA 1
ATOM 761 C C . VAL A 1 97 ? 3.219 -4.735 -11.185 1.00 87.44 97 VAL A C 1
ATOM 763 O O . VAL A 1 97 ? 2.883 -3.559 -11.042 1.00 87.44 97 VAL A O 1
ATOM 766 N N . GLN A 1 98 ? 2.868 -5.691 -10.318 1.00 92.69 98 GLN A N 1
ATOM 767 C CA . GLN A 1 98 ? 2.028 -5.440 -9.153 1.00 92.69 98 GLN A CA 1
ATOM 768 C C . GLN A 1 98 ? 2.181 -6.493 -8.049 1.00 92.69 98 GLN A C 1
ATOM 770 O O . GLN A 1 98 ? 2.354 -7.673 -8.340 1.00 92.69 98 GLN A O 1
ATOM 775 N N . HIS A 1 99 ? 2.003 -6.050 -6.805 1.00 94.75 99 HIS A N 1
ATOM 776 C CA . HIS A 1 99 ? 1.646 -6.882 -5.655 1.00 94.75 99 HIS A CA 1
ATOM 777 C C . HIS A 1 99 ? 0.278 -6.437 -5.141 1.00 94.75 99 HIS A C 1
ATOM 779 O O . HIS A 1 99 ? 0.055 -5.235 -4.983 1.00 94.75 99 HIS A O 1
ATOM 785 N N . ALA A 1 100 ? -0.626 -7.377 -4.877 1.00 96.12 100 ALA A N 1
ATOM 786 C CA . ALA A 1 100 ? -1.983 -7.089 -4.425 1.00 96.12 100 ALA A CA 1
ATOM 787 C C . ALA A 1 100 ? -2.241 -7.715 -3.053 1.00 96.12 100 ALA A C 1
ATOM 789 O O . ALA A 1 100 ? -1.802 -8.826 -2.772 1.00 96.12 100 ALA A O 1
ATOM 790 N N . PHE A 1 101 ? -2.971 -7.005 -2.197 1.00 97.25 101 PHE A N 1
ATOM 791 C CA . PHE A 1 101 ? -3.258 -7.414 -0.829 1.00 97.25 101 PHE A CA 1
ATOM 792 C C . PHE A 1 101 ? -4.714 -7.154 -0.469 1.00 97.25 101 PHE A C 1
ATOM 794 O O . PHE A 1 101 ? -5.307 -6.145 -0.856 1.00 97.25 101 PHE A O 1
ATOM 801 N N . THR A 1 102 ? -5.266 -8.035 0.356 1.00 96.88 102 THR A N 1
ATOM 802 C CA . THR A 1 102 ? -6.513 -7.800 1.082 1.00 96.88 102 THR A CA 1
ATOM 803 C C . THR A 1 102 ? -6.225 -7.620 2.561 1.00 96.88 102 THR A C 1
ATOM 805 O O . THR A 1 102 ? -5.424 -8.369 3.127 1.00 96.88 102 THR A O 1
ATOM 808 N N . VAL A 1 103 ? -6.909 -6.667 3.192 1.00 96.31 103 VAL A N 1
ATOM 809 C CA . VAL A 1 103 ? -6.839 -6.444 4.639 1.00 96.31 103 VAL A CA 1
ATOM 810 C C . VAL A 1 103 ? -8.231 -6.587 5.243 1.00 96.31 103 VAL A C 1
ATOM 812 O O . VAL A 1 103 ? -9.179 -5.941 4.791 1.00 96.31 103 VAL A O 1
ATOM 815 N N . VAL A 1 104 ? -8.350 -7.453 6.250 1.00 94.69 104 VAL A N 1
ATOM 816 C CA . VAL A 1 104 ? -9.572 -7.662 7.040 1.00 94.69 104 VAL A CA 1
ATOM 817 C C . VAL A 1 104 ? -9.193 -7.578 8.514 1.00 94.69 104 VAL A C 1
ATOM 819 O O . VAL A 1 104 ? -8.385 -8.375 9.000 1.00 94.69 104 VAL A O 1
ATOM 822 N N . GLY A 1 105 ? -9.738 -6.588 9.224 1.00 90.81 105 GLY A N 1
ATOM 823 C CA . GLY A 1 105 ? -9.275 -6.244 10.569 1.00 90.81 105 GLY A CA 1
ATOM 824 C C . GLY A 1 105 ? -7.777 -5.914 10.565 1.00 90.81 105 GLY A C 1
ATOM 825 O O . GLY A 1 105 ? -7.342 -4.992 9.880 1.00 90.81 105 GLY A O 1
ATOM 826 N N . SER A 1 106 ? -6.981 -6.702 11.295 1.00 91.06 106 SER A N 1
ATOM 827 C CA . SER A 1 106 ? -5.512 -6.581 11.354 1.00 91.06 106 SER A CA 1
ATOM 828 C C . SER A 1 106 ? -4.762 -7.693 10.608 1.00 91.06 106 SER A C 1
ATOM 830 O O . SER A 1 106 ? -3.562 -7.896 10.814 1.00 91.06 106 SER A O 1
ATOM 832 N N . THR A 1 107 ? -5.457 -8.447 9.755 1.00 93.44 107 THR A N 1
ATOM 833 C CA . THR A 1 107 ? -4.854 -9.510 8.947 1.00 93.44 107 THR A CA 1
ATOM 834 C C . THR A 1 107 ? -4.636 -9.014 7.527 1.00 93.44 107 THR A C 1
ATOM 836 O O . THR A 1 107 ? -5.580 -8.600 6.858 1.00 93.44 107 THR A O 1
ATOM 839 N N . VAL A 1 108 ? -3.389 -9.102 7.065 1.00 95.94 108 VAL A N 1
ATOM 840 C CA . VAL A 1 108 ? -2.971 -8.788 5.693 1.00 95.94 108 VAL A CA 1
ATOM 841 C C . VAL A 1 108 ? -2.703 -10.090 4.953 1.00 95.94 108 VAL A C 1
ATOM 843 O O . VAL A 1 108 ? -2.013 -10.969 5.468 1.00 95.94 108 VAL A O 1
ATOM 846 N N . THR A 1 109 ? -3.228 -10.219 3.740 1.00 96.81 109 THR A N 1
ATOM 847 C CA . THR A 1 109 ? -3.015 -11.390 2.882 1.00 96.81 109 THR A CA 1
ATOM 848 C C . THR A 1 109 ? -2.648 -10.926 1.484 1.00 96.81 109 THR A C 1
ATOM 850 O O . THR A 1 109 ? -3.373 -10.120 0.906 1.00 96.81 109 THR A O 1
ATOM 853 N N . GLU A 1 110 ? -1.527 -11.415 0.954 1.00 95.25 110 GLU A N 1
ATOM 854 C CA . GLU A 1 110 ? -1.171 -11.215 -0.451 1.00 95.25 110 GLU A CA 1
ATOM 855 C C . GLU A 1 110 ? -2.079 -12.081 -1.324 1.00 95.25 110 GLU A C 1
ATOM 857 O O . GLU A 1 110 ? -2.288 -13.263 -1.043 1.00 95.25 110 GLU A O 1
ATOM 862 N N . VAL A 1 111 ? -2.639 -11.482 -2.367 1.00 93.62 111 VAL A N 1
ATOM 863 C CA . VAL A 1 111 ? -3.470 -12.165 -3.351 1.00 93.62 111 VAL A CA 1
ATOM 864 C C . VAL A 1 111 ? -2.734 -12.153 -4.680 1.00 93.62 111 VAL A C 1
ATOM 866 O O . VAL A 1 111 ? -2.316 -11.106 -5.172 1.00 93.62 111 VAL A O 1
ATOM 869 N N . THR A 1 112 ? -2.534 -13.337 -5.254 1.00 74.19 112 THR A N 1
ATOM 870 C CA . THR A 1 112 ? -1.995 -13.444 -6.609 1.00 74.19 112 THR A CA 1
ATOM 871 C C . THR A 1 112 ? -3.060 -12.940 -7.586 1.00 74.19 112 THR A C 1
ATOM 873 O O . THR A 1 112 ? -4.216 -13.352 -7.452 1.00 74.19 112 THR A O 1
ATOM 876 N N . PRO A 1 113 ? -2.713 -12.032 -8.511 1.00 56.84 113 PRO A N 1
ATOM 877 C CA . PRO A 1 113 ? -3.641 -11.580 -9.540 1.00 56.84 113 PRO A CA 1
ATOM 878 C C . PRO A 1 113 ? -4.051 -12.686 -10.517 1.00 56.84 113 PRO A C 1
ATOM 880 O O . PRO A 1 113 ? -3.275 -13.655 -10.692 1.00 56.84 113 PRO A O 1
#

Sequence (113 aa):
ASGMRATLVWSHPDAGVALWASHPRLPMTRPQDLAPELGLESFDVPEPEDGTYRLEVRRRGEFRTAVDA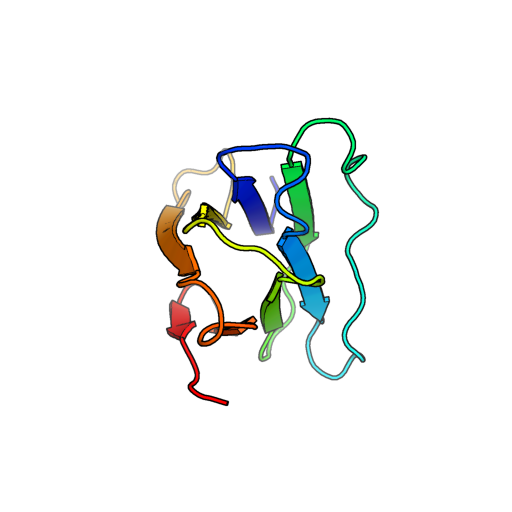KLVMIWGEGTAEERVQIVPLRFEPGKDVQHAFTVVGSTVTEVTP